Protein AF-A0A2N1W8Q5-F1 (afdb_monomer)

Sequence (160 aa):
MVLAGRSGQPGRDTVRSRRGFTLIELLVVVTIIGILASIGLPKLQATKERAIVTSMIADLRSIATLQEAFFAGNGDYAGGVRAGPERAGIGGRGRISFVPSSGNTITLSRRVRRGVVGWRATVRNPQVTTRSRDVCGSFMGDPSFAPNRKVTTEGVAACY

Structure (mmCIF, N/CA/C/O backbone):
data_AF-A0A2N1W8Q5-F1
#
_entry.id   AF-A0A2N1W8Q5-F1
#
loop_
_atom_site.group_PDB
_atom_site.id
_atom_site.type_symbol
_atom_site.label_atom_id
_atom_site.label_alt_id
_atom_site.label_comp_id
_atom_site.label_asym_id
_atom_site.label_entity_id
_atom_site.label_seq_id
_atom_site.pdbx_PDB_ins_code
_atom_site.Cartn_x
_atom_site.Cartn_y
_atom_site.Cartn_z
_atom_site.occupancy
_atom_site.B_iso_or_equiv
_atom_site.auth_seq_id
_atom_site.auth_comp_id
_atom_site.auth_asym_id
_atom_site.auth_atom_id
_atom_site.pdbx_PDB_model_num
ATOM 1 N N . MET A 1 1 ? -97.915 -22.557 14.467 1.00 46.06 1 MET A N 1
ATOM 2 C CA . MET A 1 1 ? -96.830 -23.427 13.963 1.00 46.06 1 MET A CA 1
ATOM 3 C C . MET A 1 1 ? -95.542 -22.608 14.065 1.00 46.06 1 MET A C 1
ATOM 5 O O . MET A 1 1 ? -95.413 -21.649 13.330 1.00 46.06 1 MET A O 1
ATOM 9 N N . VAL A 1 2 ? -94.826 -22.641 15.193 1.00 52.62 2 VAL A N 1
ATOM 10 C CA . VAL A 1 2 ? -93.898 -23.701 15.656 1.00 52.62 2 VAL A CA 1
ATOM 11 C C . VAL A 1 2 ? -92.511 -23.568 15.001 1.00 52.62 2 VAL A C 1
ATOM 13 O O . VAL A 1 2 ? -92.322 -24.029 13.884 1.00 52.62 2 VAL A O 1
ATOM 16 N N . LEU A 1 3 ? -91.589 -23.001 15.807 1.00 55.22 3 LEU A N 1
ATOM 17 C CA . LEU A 1 3 ? -90.110 -23.105 15.822 1.00 55.22 3 LEU A CA 1
ATOM 18 C C . LEU A 1 3 ? -89.324 -22.511 14.627 1.00 55.22 3 LEU A C 1
ATOM 20 O O . LEU A 1 3 ? -89.858 -22.360 13.540 1.00 55.22 3 LEU A O 1
ATOM 24 N N . ALA A 1 4 ? -88.053 -22.100 14.770 1.00 57.62 4 ALA A N 1
ATOM 25 C CA . ALA A 1 4 ? -87.120 -22.098 15.922 1.00 57.62 4 ALA A CA 1
ATOM 26 C C . ALA A 1 4 ? -86.508 -20.674 16.125 1.00 57.62 4 ALA A C 1
ATOM 28 O O . ALA A 1 4 ? -86.765 -19.791 15.317 1.00 57.62 4 ALA A O 1
ATOM 29 N N . GLY A 1 5 ? -85.714 -20.317 17.150 1.00 64.81 5 GLY A N 1
ATOM 30 C CA . GLY A 1 5 ? -84.976 -21.109 18.143 1.00 64.81 5 GLY A CA 1
ATOM 31 C C . GLY A 1 5 ? -83.499 -21.323 17.763 1.00 64.81 5 GLY A C 1
ATOM 32 O O . GLY A 1 5 ? -83.095 -22.457 17.525 1.00 64.81 5 GLY A O 1
ATOM 33 N N . ARG A 1 6 ? -82.680 -20.257 17.697 1.00 60.34 6 ARG A N 1
ATOM 34 C CA . ARG A 1 6 ? -81.219 -20.373 17.507 1.00 60.34 6 ARG A CA 1
ATOM 35 C C . ARG A 1 6 ? -80.454 -19.551 18.545 1.00 60.34 6 ARG A C 1
ATOM 37 O O . ARG A 1 6 ? -80.505 -18.326 18.555 1.00 60.34 6 ARG A O 1
ATOM 44 N N . SER A 1 7 ? -79.778 -20.263 19.438 1.00 58.97 7 SER A N 1
ATOM 45 C CA . SER A 1 7 ? -79.008 -19.737 20.561 1.00 58.97 7 SER A CA 1
ATOM 46 C C . SER A 1 7 ? -77.766 -18.970 20.103 1.00 58.97 7 SER A C 1
ATOM 48 O O . SER A 1 7 ? -76.915 -19.506 19.394 1.00 58.97 7 SER A O 1
ATOM 50 N N . GLY A 1 8 ? -77.619 -17.730 20.574 1.00 59.81 8 GLY A N 1
ATOM 51 C CA . GLY A 1 8 ? -76.338 -17.033 20.526 1.00 59.81 8 GLY A CA 1
ATOM 52 C C . GLY A 1 8 ? -75.366 -17.685 21.507 1.00 59.81 8 GLY A C 1
ATOM 53 O O . GLY A 1 8 ? -75.571 -17.611 22.717 1.00 59.81 8 GLY A O 1
ATOM 54 N N . GLN A 1 9 ? -74.321 -18.340 21.001 1.00 68.88 9 GLN A N 1
ATOM 55 C CA . GLN A 1 9 ? -73.209 -18.787 21.839 1.00 68.88 9 GLN A CA 1
ATOM 56 C C . GLN A 1 9 ? -72.354 -17.569 22.223 1.00 68.88 9 GLN A C 1
ATOM 58 O O . GLN A 1 9 ? -71.871 -16.880 21.322 1.00 68.88 9 GLN A O 1
ATOM 63 N N . PRO A 1 10 ? -72.123 -17.291 23.519 1.00 58.00 10 PRO A N 1
ATOM 64 C CA . PRO A 1 10 ? -71.163 -16.273 23.912 1.00 58.00 10 PRO A CA 1
ATOM 65 C C . PRO A 1 10 ? -69.749 -16.785 23.619 1.00 58.00 10 PRO A C 1
ATOM 67 O O . PRO A 1 10 ? -69.322 -17.816 24.148 1.0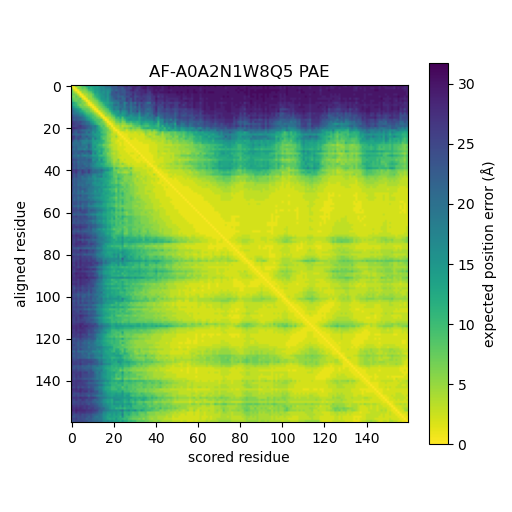0 58.00 10 PRO A O 1
ATOM 70 N N . GLY A 1 11 ? -69.021 -16.061 22.767 1.00 63.97 11 GLY A N 1
ATOM 71 C CA . GLY A 1 11 ? -67.602 -16.310 22.538 1.00 63.97 11 GLY A CA 1
ATOM 72 C C . GLY A 1 11 ? -66.838 -16.187 23.855 1.00 63.97 11 GLY A C 1
ATOM 73 O O . GLY A 1 11 ? -66.906 -15.161 24.526 1.00 63.97 11 GLY A O 1
ATOM 74 N N . ARG A 1 12 ? -66.127 -17.246 24.253 1.00 68.31 12 ARG A N 1
ATOM 75 C CA . ARG A 1 12 ? -65.243 -17.201 2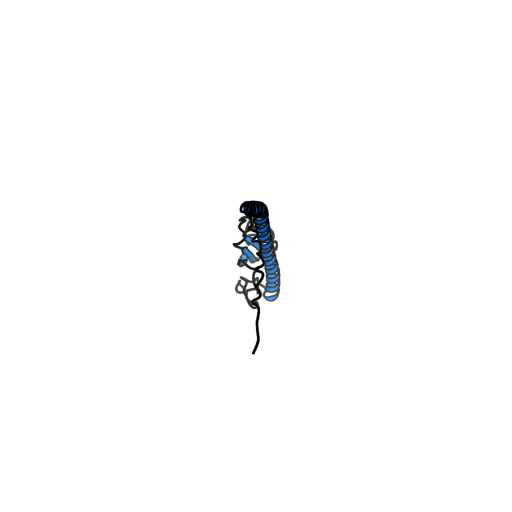5.423 1.00 68.31 12 ARG A CA 1
ATOM 76 C C . ARG A 1 12 ? -64.011 -16.366 25.087 1.00 68.31 12 ARG A C 1
ATOM 78 O O . ARG A 1 12 ? -63.041 -16.894 24.542 1.00 68.31 12 ARG A O 1
ATOM 85 N N . ASP A 1 13 ? -64.039 -15.093 25.465 1.00 66.12 13 ASP A N 1
ATOM 86 C CA . ASP A 1 13 ? -62.865 -14.225 25.435 1.00 66.12 13 ASP A CA 1
ATOM 87 C C . ASP A 1 13 ? -61.793 -14.770 26.385 1.00 66.12 13 ASP A C 1
ATOM 89 O O . ASP A 1 13 ? -61.811 -14.573 27.602 1.00 66.12 13 ASP A O 1
ATOM 93 N N . THR A 1 14 ? -60.840 -15.507 25.815 1.00 67.12 14 THR A N 1
ATOM 94 C CA . THR A 1 14 ? -59.665 -15.981 26.546 1.00 67.12 14 THR A CA 1
ATOM 95 C C . THR A 1 14 ? -58.800 -14.781 26.915 1.00 67.12 14 THR A C 1
ATOM 97 O O . THR A 1 14 ? -58.090 -14.221 26.078 1.00 67.12 14 THR A O 1
ATOM 100 N N . VAL A 1 15 ? -58.865 -14.372 28.186 1.00 66.38 15 VAL A N 1
ATOM 101 C CA . VAL A 1 15 ? -58.079 -13.259 28.734 1.00 66.38 15 VAL A CA 1
ATOM 102 C C . VAL A 1 15 ? -56.588 -13.548 28.540 1.00 66.38 15 VAL A C 1
ATOM 104 O O . VAL A 1 15 ? -55.958 -14.264 29.320 1.00 66.38 15 VAL A O 1
ATOM 107 N N . ARG A 1 16 ? -56.000 -12.986 27.477 1.00 69.44 16 AR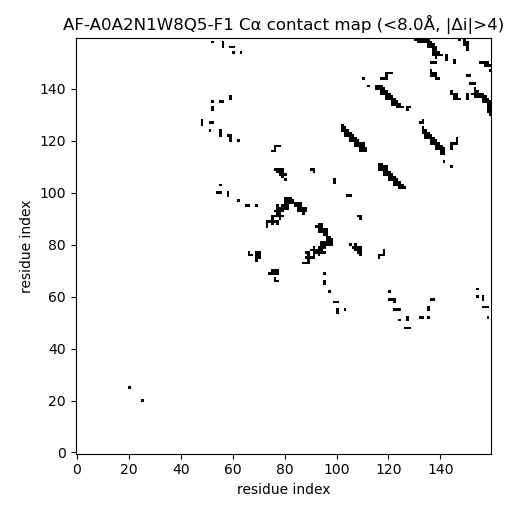G A N 1
ATOM 108 C CA . ARG A 1 16 ? -54.559 -13.069 27.234 1.00 69.44 16 ARG A CA 1
ATOM 109 C C . ARG A 1 16 ? -53.837 -12.245 28.293 1.00 69.44 16 ARG A C 1
ATOM 111 O O . ARG A 1 16 ? -53.802 -11.019 28.215 1.00 69.44 16 ARG A O 1
ATOM 118 N N . SER A 1 17 ? -53.234 -12.943 29.254 1.00 70.69 17 SER A N 1
ATOM 119 C CA . SER A 1 17 ? -52.280 -12.382 30.214 1.00 70.69 17 SER A CA 1
ATOM 120 C C . SER A 1 17 ? -51.232 -11.533 29.483 1.00 70.69 17 SER A C 1
ATOM 122 O O . SER A 1 17 ? -50.377 -12.056 28.764 1.00 70.69 17 SER A O 1
ATOM 124 N N . ARG A 1 18 ? -51.303 -10.208 29.658 1.00 71.50 18 ARG A N 1
ATOM 125 C CA . ARG A 1 18 ? -50.251 -9.289 29.216 1.00 71.50 18 ARG A CA 1
ATOM 126 C C . ARG A 1 18 ? -49.120 -9.343 30.238 1.00 71.50 18 ARG A C 1
ATOM 128 O O . ARG A 1 18 ? -49.186 -8.681 31.268 1.00 71.50 18 ARG A O 1
ATOM 135 N N . ARG A 1 19 ? -48.084 -10.132 29.952 1.00 76.44 19 ARG A N 1
ATOM 136 C CA . ARG A 1 19 ? -46.827 -10.086 30.711 1.00 76.44 19 ARG A CA 1
ATOM 137 C C . ARG A 1 19 ? -46.093 -8.799 30.333 1.00 76.44 19 ARG A C 1
ATOM 139 O O . ARG A 1 19 ? -45.652 -8.663 29.195 1.00 76.44 19 ARG A O 1
ATOM 146 N N . GLY A 1 20 ? -46.026 -7.846 31.258 1.00 78.75 20 GLY A N 1
ATOM 147 C CA . GLY A 1 20 ? -45.192 -6.655 31.111 1.00 78.75 20 GLY A CA 1
ATOM 148 C C . GLY A 1 20 ? -43.737 -6.983 31.439 1.00 78.75 20 GLY A C 1
ATOM 149 O O . GLY A 1 20 ? -43.479 -7.692 32.406 1.00 78.75 20 GLY A O 1
ATOM 150 N N . PHE A 1 21 ? -42.805 -6.466 30.641 1.00 80.44 21 PHE A N 1
ATOM 151 C CA . PHE A 1 21 ? -41.378 -6.478 30.968 1.00 80.44 21 PHE A CA 1
ATOM 152 C C . PHE A 1 21 ? -41.116 -5.420 32.046 1.00 80.44 21 PHE A C 1
ATOM 154 O O . PHE A 1 21 ? -41.653 -4.311 31.953 1.00 80.44 21 PHE A O 1
ATOM 161 N N . THR A 1 22 ? -40.314 -5.723 33.062 1.00 90.94 22 THR A N 1
ATOM 162 C CA . THR A 1 22 ? -39.999 -4.736 34.100 1.00 90.94 22 THR A CA 1
ATOM 163 C C . THR A 1 22 ? -38.905 -3.770 33.638 1.00 90.94 22 THR A C 1
ATOM 165 O O . THR A 1 22 ? -38.008 -4.109 32.862 1.00 90.94 22 THR A O 1
ATOM 168 N N . LEU A 1 23 ? -38.949 -2.542 34.161 1.00 90.12 23 LEU A N 1
ATOM 169 C CA . LEU A 1 23 ? -37.923 -1.524 33.912 1.00 90.12 23 LEU A CA 1
ATOM 170 C C . LEU A 1 23 ? -36.533 -1.973 34.403 1.00 90.12 23 LEU A C 1
ATOM 172 O O . LEU A 1 23 ? -35.526 -1.646 33.778 1.00 90.12 23 LEU A O 1
ATOM 176 N N . ILE A 1 24 ? -36.484 -2.760 35.485 1.00 94.25 24 ILE A N 1
ATOM 177 C CA . ILE A 1 24 ? -35.239 -3.289 36.054 1.00 94.25 24 ILE A CA 1
ATOM 178 C C . ILE A 1 24 ? -34.626 -4.414 35.203 1.00 94.25 24 ILE A C 1
ATOM 180 O O . ILE A 1 24 ? -33.406 -4.438 35.050 1.00 94.25 24 ILE A O 1
ATOM 184 N N . GLU A 1 25 ? -35.435 -5.281 34.579 1.00 91.50 25 GLU A N 1
ATOM 185 C CA . GLU A 1 25 ? -34.937 -6.292 33.629 1.00 91.50 25 GLU A CA 1
ATOM 186 C C . GLU A 1 25 ? -34.278 -5.642 32.404 1.00 91.50 25 GLU A C 1
ATOM 188 O O . GLU A 1 25 ? -33.211 -6.080 31.979 1.00 91.50 25 GLU A O 1
ATOM 193 N N . LEU A 1 26 ? -34.856 -4.566 31.855 1.00 91.75 26 LEU A N 1
ATOM 194 C CA . LEU A 1 26 ? -34.207 -3.835 30.760 1.00 91.75 26 LEU A CA 1
ATOM 195 C C . LEU A 1 26 ? -32.939 -3.111 31.226 1.00 91.75 26 LEU A C 1
ATOM 197 O O . LEU A 1 26 ? -31.937 -3.141 30.511 1.00 91.75 26 LEU A O 1
ATOM 201 N N . LEU A 1 27 ? -32.955 -2.507 32.419 1.00 93.69 27 LEU A N 1
ATOM 202 C CA . LEU A 1 27 ? -31.806 -1.787 32.972 1.00 93.69 27 LEU A CA 1
ATOM 203 C C . LEU A 1 27 ? -30.593 -2.711 33.152 1.00 93.69 27 LEU A C 1
ATOM 205 O O . LEU A 1 27 ? -29.515 -2.389 32.658 1.00 93.69 27 LEU A O 1
ATOM 209 N N . VAL A 1 28 ? -30.760 -3.885 33.774 1.00 95.06 28 VAL A N 1
ATOM 210 C CA . VAL A 1 28 ? -29.640 -4.825 33.961 1.00 95.06 28 VAL A CA 1
ATOM 211 C C . VAL A 1 28 ? -29.110 -5.363 32.625 1.00 95.06 28 VAL A C 1
ATOM 213 O O . VAL A 1 28 ? -27.896 -5.484 32.450 1.00 95.06 28 VAL A O 1
ATOM 216 N N . VAL A 1 29 ? -29.987 -5.608 31.643 1.00 95.62 29 VAL A N 1
ATOM 217 C CA . VAL A 1 29 ? -29.588 -6.077 30.306 1.00 95.62 29 VAL A CA 1
ATOM 218 C C . VAL A 1 29 ? -28.746 -5.033 29.571 1.00 95.62 29 VAL A C 1
ATOM 220 O O . VAL A 1 29 ? -27.669 -5.374 29.074 1.00 95.62 29 VAL A O 1
ATOM 223 N N . VAL A 1 30 ? -29.164 -3.760 29.528 1.00 95.44 30 VAL A N 1
ATOM 224 C CA . VAL A 1 30 ? -28.364 -2.718 28.854 1.00 95.44 30 VAL A CA 1
ATOM 225 C C . VAL A 1 30 ? -27.051 -2.433 29.585 1.00 95.44 30 VAL A C 1
ATOM 227 O O . VAL A 1 30 ? -26.043 -2.180 28.926 1.00 95.44 30 VAL A O 1
ATOM 230 N N . THR A 1 31 ? -27.013 -2.556 30.918 1.00 96.44 31 THR A N 1
ATOM 231 C CA . THR A 1 31 ? -25.768 -2.461 31.696 1.00 96.44 31 THR A CA 1
ATOM 232 C C . THR A 1 31 ? -24.786 -3.575 31.325 1.00 96.44 31 THR A C 1
ATOM 234 O O . THR A 1 31 ? -23.625 -3.286 31.033 1.00 96.44 31 THR A O 1
ATOM 237 N N . ILE A 1 32 ? -25.235 -4.835 31.263 1.00 96.31 32 ILE A N 1
ATOM 238 C CA . ILE A 1 32 ? -24.378 -5.973 30.883 1.00 96.31 32 ILE A CA 1
ATOM 239 C C . ILE A 1 32 ? -23.882 -5.826 29.435 1.00 96.31 32 ILE A C 1
ATOM 241 O O . ILE A 1 32 ? -22.687 -5.989 29.178 1.00 96.31 32 ILE A O 1
ATOM 245 N N . ILE A 1 33 ? -24.760 -5.458 28.494 1.00 95.81 33 ILE A N 1
ATOM 246 C CA . ILE A 1 33 ? -24.374 -5.214 27.094 1.00 95.81 33 ILE A CA 1
ATOM 247 C C . ILE A 1 33 ? -23.355 -4.068 27.000 1.00 95.81 33 ILE A C 1
ATOM 249 O O . ILE A 1 33 ? -22.382 -4.189 26.258 1.00 95.81 33 ILE A O 1
ATOM 253 N N . GLY A 1 34 ? -23.522 -2.991 27.775 1.00 96.12 34 GLY A N 1
ATOM 254 C CA . GLY A 1 34 ? -22.577 -1.872 27.833 1.00 96.12 34 GLY A CA 1
ATOM 255 C C . GLY A 1 34 ? -21.178 -2.291 28.295 1.00 96.12 34 GLY A C 1
ATOM 256 O O . GLY A 1 34 ? -20.186 -1.942 27.650 1.00 96.12 34 GLY A O 1
ATOM 257 N N . ILE A 1 35 ? -21.092 -3.106 29.354 1.00 95.62 35 ILE A N 1
ATOM 258 C CA . ILE A 1 35 ? -19.820 -3.659 29.848 1.00 95.62 35 ILE A CA 1
ATOM 259 C C . ILE A 1 35 ? -19.147 -4.501 28.752 1.00 95.62 35 ILE A C 1
ATOM 261 O O . ILE A 1 35 ? -17.989 -4.250 28.410 1.00 95.62 35 ILE A O 1
ATOM 26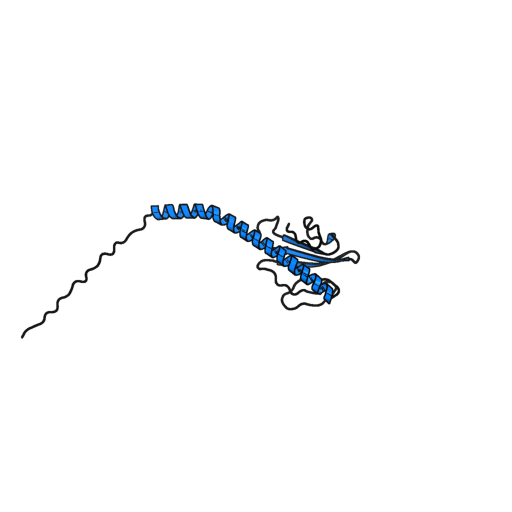5 N N . LEU A 1 36 ? -19.874 -5.437 28.132 1.00 95.75 36 LEU A N 1
ATOM 266 C CA . LEU A 1 36 ? -19.336 -6.291 27.064 1.00 95.75 36 LEU A CA 1
ATOM 267 C C . LEU A 1 36 ? -18.897 -5.485 25.826 1.00 95.75 36 LEU A C 1
ATOM 269 O O . LEU A 1 36 ? -17.824 -5.735 25.268 1.00 95.75 36 LEU A O 1
ATOM 273 N N . ALA A 1 37 ? -19.685 -4.489 25.413 1.00 93.50 37 ALA A N 1
ATOM 274 C CA . ALA A 1 37 ? -19.382 -3.636 24.267 1.00 93.50 37 ALA A CA 1
ATOM 275 C C . ALA A 1 37 ? -18.115 -2.792 24.485 1.00 93.50 37 ALA A C 1
ATOM 277 O O . ALA A 1 37 ? -17.302 -2.674 23.565 1.00 93.50 37 ALA A O 1
ATOM 278 N N . SER A 1 38 ? -17.909 -2.263 25.699 1.00 93.50 38 SER A N 1
ATOM 279 C CA . SER A 1 38 ? -16.730 -1.448 26.033 1.00 93.50 38 SER A CA 1
ATOM 280 C C . SER A 1 38 ? -15.400 -2.198 25.850 1.00 93.50 38 SER A C 1
ATOM 282 O O . SER A 1 38 ? -14.414 -1.605 25.416 1.00 93.50 38 SER A O 1
ATOM 284 N N . ILE A 1 39 ? -15.388 -3.515 26.088 1.00 92.44 39 ILE A N 1
ATOM 285 C CA . ILE A 1 39 ? -14.217 -4.384 25.888 1.00 92.44 39 ILE A CA 1
ATOM 286 C C . ILE A 1 39 ? -14.124 -4.857 24.424 1.00 92.44 39 ILE A C 1
ATOM 288 O O . ILE A 1 39 ? -13.033 -4.933 23.850 1.00 92.44 39 ILE A O 1
ATOM 292 N N . GLY A 1 40 ? -15.261 -5.176 23.796 1.00 91.25 40 GLY A N 1
ATOM 293 C CA . GLY A 1 40 ? -15.311 -5.742 22.444 1.00 91.25 40 GLY A CA 1
ATOM 294 C C . GLY A 1 40 ? -14.941 -4.762 21.323 1.00 91.25 40 GLY A C 1
ATOM 295 O O . GLY A 1 40 ? -14.168 -5.108 20.423 1.00 91.25 40 GLY A O 1
ATOM 296 N N . LEU A 1 41 ? -15.463 -3.533 21.373 1.00 89.50 41 LEU A N 1
ATOM 297 C CA . LEU A 1 41 ? -15.290 -2.526 20.317 1.00 89.50 41 LEU A CA 1
ATOM 298 C C . LEU A 1 41 ? -13.824 -2.122 20.039 1.00 89.50 41 LEU A C 1
ATOM 300 O O . LEU A 1 41 ? -13.431 -2.183 18.868 1.00 89.50 41 LEU A O 1
ATOM 304 N N . PRO A 1 42 ? -12.979 -1.767 21.033 1.00 87.88 42 PRO A N 1
ATOM 305 C CA . PRO A 1 42 ? -11.591 -1.374 20.759 1.00 87.88 42 PRO A CA 1
ATOM 306 C C . PRO A 1 42 ? -10.759 -2.529 20.181 1.00 87.88 42 PRO A C 1
ATOM 308 O O . PRO A 1 42 ? -9.943 -2.326 19.279 1.00 87.88 42 PRO A O 1
ATOM 311 N N . LYS A 1 43 ? -11.008 -3.772 20.622 1.00 89.75 43 LYS A N 1
ATOM 312 C CA . LYS A 1 43 ? -10.343 -4.968 20.079 1.00 89.75 43 LYS A CA 1
ATOM 313 C C . LYS A 1 43 ? -10.699 -5.194 18.605 1.00 89.75 43 LYS A C 1
ATOM 315 O O . LYS A 1 43 ? -9.823 -5.532 17.804 1.00 89.75 43 LYS A O 1
ATOM 320 N N . LEU A 1 44 ? -11.963 -4.976 18.230 1.00 90.38 44 LEU A N 1
ATOM 321 C CA . LEU A 1 44 ? -12.416 -5.064 16.840 1.00 90.38 44 LEU A CA 1
ATOM 322 C C . LEU A 1 44 ? -11.764 -3.989 15.954 1.00 90.38 44 LEU A C 1
ATOM 324 O O . LEU A 1 44 ? -11.301 -4.312 14.861 1.00 90.38 44 LEU A O 1
ATOM 328 N N . GLN A 1 45 ? -11.678 -2.741 16.424 1.00 90.12 45 GLN A N 1
ATOM 329 C CA . GLN A 1 45 ? -11.005 -1.651 15.701 1.00 90.12 45 GLN A CA 1
ATOM 330 C C . GLN A 1 45 ? -9.523 -1.968 15.451 1.00 90.12 45 GLN A C 1
ATOM 332 O O . GLN A 1 45 ? -9.085 -1.969 14.301 1.00 90.12 45 GLN A O 1
ATOM 337 N N . ALA A 1 46 ? -8.778 -2.360 16.490 1.00 89.81 46 ALA A N 1
ATOM 338 C CA . ALA A 1 46 ? -7.367 -2.733 16.363 1.00 89.81 46 ALA A CA 1
ATOM 339 C C . ALA A 1 46 ? -7.136 -3.928 15.414 1.00 89.81 46 ALA A C 1
ATOM 341 O O . ALA A 1 46 ? -6.102 -4.011 14.751 1.00 89.81 46 ALA A O 1
ATOM 342 N N . THR A 1 47 ? -8.095 -4.854 15.329 1.00 93.12 47 THR A N 1
ATOM 343 C CA . THR A 1 47 ? -8.028 -6.004 14.412 1.00 93.12 47 THR A CA 1
ATOM 344 C C . THR A 1 47 ? -8.265 -5.569 12.962 1.00 93.12 47 THR A C 1
ATOM 346 O O . THR A 1 47 ? -7.524 -5.992 12.073 1.00 93.12 47 THR A O 1
ATOM 349 N N . LYS A 1 48 ? -9.228 -4.666 12.721 1.00 93.00 48 LYS A N 1
ATOM 350 C CA . LYS A 1 48 ? -9.473 -4.064 11.399 1.00 93.00 48 LYS A CA 1
ATOM 351 C C . LYS A 1 48 ? -8.261 -3.273 10.899 1.00 93.00 48 LYS A C 1
ATOM 353 O O . LYS A 1 48 ? -7.848 -3.487 9.764 1.00 93.00 48 LYS A O 1
ATOM 358 N N . GLU A 1 49 ? -7.638 -2.441 11.740 1.00 93.75 49 GLU A N 1
ATOM 359 C CA . GLU A 1 49 ? -6.420 -1.709 11.348 1.00 93.75 49 GLU A CA 1
ATOM 360 C C . GLU A 1 49 ? -5.282 -2.655 10.936 1.00 93.75 49 GLU A C 1
ATOM 362 O O . GLU A 1 49 ? -4.635 -2.432 9.916 1.00 93.75 49 GLU A O 1
ATOM 367 N N . ARG A 1 50 ? -5.056 -3.750 11.678 1.00 93.62 50 ARG A N 1
ATOM 368 C CA . ARG A 1 50 ? -4.027 -4.750 11.328 1.00 93.62 50 ARG A CA 1
ATOM 369 C C . ARG A 1 50 ? -4.302 -5.425 9.981 1.00 93.62 50 ARG A C 1
ATOM 371 O O . ARG A 1 50 ? -3.364 -5.633 9.211 1.00 93.62 50 ARG A O 1
ATOM 378 N N . ALA A 1 51 ? -5.561 -5.750 9.689 1.00 95.12 51 ALA A N 1
ATOM 379 C CA . ALA A 1 51 ? -5.954 -6.317 8.400 1.00 95.12 51 ALA A CA 1
ATOM 380 C C . ALA A 1 51 ? -5.702 -5.334 7.240 1.00 95.12 51 ALA A C 1
ATOM 382 O O . ALA A 1 51 ? -5.164 -5.735 6.210 1.00 95.12 51 ALA A O 1
ATOM 383 N N . ILE A 1 52 ? -5.994 -4.043 7.437 1.00 96.00 52 ILE A N 1
ATOM 384 C CA . ILE A 1 52 ? -5.714 -2.983 6.455 1.00 96.00 52 ILE A CA 1
ATOM 385 C C . ILE A 1 52 ? -4.203 -2.818 6.235 1.00 96.00 52 ILE A C 1
ATOM 387 O O . ILE A 1 52 ? -3.742 -2.846 5.100 1.00 96.00 52 ILE A O 1
ATOM 391 N N . VAL A 1 53 ? -3.397 -2.740 7.297 1.00 95.94 53 VAL A N 1
ATOM 392 C CA . VAL A 1 53 ? -1.927 -2.669 7.168 1.00 95.94 53 VAL A CA 1
ATOM 393 C C . VAL A 1 53 ? -1.372 -3.897 6.426 1.00 95.94 53 VAL A C 1
ATOM 395 O O . VAL A 1 53 ? -0.441 -3.781 5.630 1.00 95.94 53 VAL A O 1
ATOM 398 N N . THR A 1 54 ? -1.979 -5.071 6.620 1.00 96.06 54 THR A N 1
ATOM 399 C CA . THR A 1 54 ? -1.614 -6.293 5.887 1.00 96.06 54 THR A CA 1
ATOM 400 C C . THR A 1 54 ? -1.974 -6.198 4.398 1.00 96.06 54 THR A C 1
ATOM 402 O O . THR A 1 54 ? -1.152 -6.585 3.567 1.00 96.06 54 THR A O 1
ATOM 405 N N . SER A 1 55 ? -3.136 -5.634 4.033 1.00 96.56 55 SER A N 1
ATOM 406 C CA . SER A 1 55 ? -3.495 -5.412 2.620 1.00 96.56 55 SER A CA 1
ATOM 407 C C . SER A 1 55 ? -2.588 -4.375 1.952 1.00 96.56 55 SER A C 1
ATOM 409 O O . SER A 1 55 ? -2.142 -4.597 0.833 1.00 96.56 55 SER A O 1
ATOM 411 N N . MET A 1 56 ? -2.201 -3.304 2.653 1.00 97.00 56 MET A N 1
ATOM 412 C CA . MET A 1 56 ? -1.244 -2.309 2.145 1.00 97.00 56 MET A CA 1
ATOM 413 C C . MET A 1 56 ? 0.128 -2.930 1.821 1.00 97.00 56 MET A C 1
ATOM 415 O O . MET A 1 56 ? 0.748 -2.585 0.814 1.00 97.00 56 MET A O 1
ATOM 419 N N . ILE A 1 57 ? 0.604 -3.868 2.649 1.00 96.31 57 ILE A N 1
ATOM 420 C CA . ILE A 1 57 ? 1.846 -4.620 2.401 1.00 96.31 57 ILE A CA 1
ATOM 421 C C . ILE A 1 57 ? 1.671 -5.612 1.235 1.00 96.31 57 ILE A C 1
ATOM 423 O O . ILE A 1 57 ? 2.592 -5.775 0.431 1.00 96.31 57 ILE A O 1
ATOM 427 N N . ALA A 1 58 ? 0.510 -6.260 1.112 1.00 96.62 58 ALA A N 1
ATOM 428 C CA . ALA A 1 58 ? 0.203 -7.170 0.005 1.00 96.62 58 ALA A CA 1
ATOM 429 C C . ALA A 1 58 ? 0.102 -6.442 -1.351 1.00 96.62 58 ALA A C 1
ATOM 431 O O . ALA A 1 58 ? 0.652 -6.923 -2.345 1.00 96.62 58 ALA A O 1
ATOM 432 N N . ASP A 1 59 ? -0.507 -5.252 -1.379 1.00 96.81 59 ASP A N 1
ATOM 433 C CA . ASP A 1 59 ? -0.559 -4.376 -2.554 1.00 96.81 59 ASP A CA 1
ATOM 434 C C . ASP A 1 59 ? 0.866 -3.976 -2.994 1.00 96.81 59 ASP A C 1
ATOM 436 O O . ASP A 1 59 ? 1.205 -4.080 -4.172 1.00 96.81 59 ASP A O 1
ATOM 440 N N . LEU A 1 60 ? 1.745 -3.596 -2.052 1.00 97.12 60 LEU A N 1
ATOM 441 C CA . LEU A 1 60 ? 3.151 -3.265 -2.348 1.00 97.12 60 LEU A CA 1
ATOM 442 C C . LEU A 1 60 ? 3.939 -4.445 -2.931 1.00 97.12 60 LEU A C 1
ATOM 444 O O . LEU A 1 60 ? 4.731 -4.247 -3.851 1.00 97.12 60 LEU A O 1
ATOM 448 N N . ARG A 1 61 ? 3.730 -5.663 -2.416 1.00 96.38 61 ARG A N 1
ATOM 449 C CA . ARG A 1 61 ? 4.367 -6.880 -2.950 1.00 96.38 61 ARG A CA 1
ATOM 450 C C . ARG A 1 61 ? 3.876 -7.195 -4.360 1.00 96.38 61 ARG A C 1
ATOM 452 O O . ARG A 1 61 ? 4.691 -7.464 -5.233 1.00 96.38 61 ARG A O 1
ATOM 459 N N . SER A 1 62 ? 2.569 -7.080 -4.592 1.00 96.44 62 SER A N 1
ATOM 460 C CA . SER A 1 62 ? 1.966 -7.248 -5.920 1.00 96.44 62 SER A CA 1
ATOM 461 C C . SER A 1 62 ? 2.538 -6.245 -6.927 1.00 96.44 62 SER A C 1
ATOM 463 O O . SER A 1 62 ? 2.902 -6.620 -8.038 1.00 96.44 62 SER A O 1
ATOM 465 N N . ILE A 1 63 ? 2.698 -4.980 -6.521 1.00 96.69 63 ILE A N 1
ATOM 466 C CA . ILE A 1 63 ? 3.328 -3.940 -7.346 1.00 96.69 63 ILE A CA 1
ATOM 467 C C . ILE A 1 63 ? 4.794 -4.254 -7.640 1.00 96.69 63 ILE A C 1
ATOM 469 O O . ILE A 1 63 ? 5.220 -4.019 -8.765 1.00 96.69 63 ILE A O 1
ATOM 473 N N . ALA A 1 64 ? 5.555 -4.792 -6.682 1.00 96.62 64 ALA A N 1
ATOM 474 C CA . ALA A 1 64 ? 6.934 -5.205 -6.934 1.00 96.62 64 ALA A CA 1
ATOM 475 C C . ALA A 1 64 ? 6.993 -6.281 -8.032 1.00 96.62 64 ALA A C 1
ATOM 477 O O . ALA A 1 64 ? 7.690 -6.101 -9.022 1.00 96.62 64 ALA A O 1
ATOM 478 N N . THR A 1 65 ? 6.182 -7.340 -7.931 1.00 96.69 65 THR A N 1
ATOM 479 C CA . THR A 1 65 ? 6.107 -8.387 -8.966 1.00 96.69 65 THR A CA 1
ATOM 480 C C . THR A 1 65 ? 5.688 -7.838 -10.336 1.00 96.69 65 THR A C 1
ATOM 482 O O . THR A 1 65 ? 6.263 -8.227 -11.352 1.00 96.69 65 THR A O 1
ATOM 485 N N . LEU A 1 66 ? 4.726 -6.909 -10.381 1.00 96.50 66 LEU A N 1
ATOM 486 C CA . LEU A 1 66 ? 4.308 -6.256 -11.628 1.00 96.50 66 LEU A CA 1
ATOM 487 C C . LEU A 1 66 ? 5.389 -5.334 -12.210 1.00 96.50 66 LEU A C 1
ATOM 489 O O . LEU A 1 66 ? 5.488 -5.222 -13.427 1.00 96.50 66 LEU A O 1
ATOM 493 N N . GLN A 1 67 ? 6.208 -4.689 -11.376 1.00 96.94 67 GLN A N 1
ATOM 494 C CA . GLN A 1 67 ? 7.334 -3.877 -11.843 1.00 96.94 67 GLN A CA 1
ATOM 495 C C . GLN A 1 67 ? 8.432 -4.728 -12.479 1.00 96.94 67 GLN A C 1
ATOM 497 O O . GLN A 1 67 ? 8.928 -4.343 -13.534 1.00 96.94 67 GLN A O 1
ATOM 502 N N . GLU A 1 68 ? 8.750 -5.896 -11.916 1.00 96.12 68 GLU A N 1
ATOM 503 C CA . GLU A 1 68 ? 9.710 -6.824 -12.530 1.00 96.12 68 GLU A CA 1
ATOM 504 C C . GLU A 1 68 ? 9.196 -7.366 -13.870 1.00 96.12 68 GLU A C 1
ATOM 506 O O . GLU A 1 68 ? 9.928 -7.384 -14.859 1.00 96.12 68 GLU A O 1
ATOM 511 N N . ALA A 1 69 ? 7.913 -7.743 -13.936 1.00 96.00 69 ALA A N 1
ATOM 512 C CA . ALA A 1 69 ? 7.280 -8.184 -15.179 1.00 96.00 69 ALA A CA 1
ATOM 513 C C . ALA A 1 69 ? 7.275 -7.074 -16.248 1.00 96.00 69 ALA A C 1
ATOM 515 O O . ALA A 1 69 ? 7.622 -7.320 -17.405 1.00 96.00 69 ALA A O 1
ATOM 516 N N . PHE A 1 70 ? 6.946 -5.839 -15.855 1.00 96.62 70 PHE A N 1
ATOM 517 C CA . PHE A 1 70 ? 6.978 -4.683 -16.745 1.00 96.62 70 PHE A CA 1
ATOM 518 C C . PHE A 1 70 ? 8.408 -4.377 -17.211 1.00 96.62 70 PHE A C 1
ATOM 520 O O . PHE A 1 70 ? 8.629 -4.178 -18.402 1.00 96.62 70 PHE A O 1
ATOM 527 N N . PHE A 1 71 ? 9.403 -4.410 -16.319 1.00 96.12 71 PHE A N 1
ATOM 528 C CA . PHE A 1 71 ? 10.806 -4.201 -16.681 1.00 96.12 71 PHE A CA 1
ATOM 529 C C . PHE A 1 71 ? 11.306 -5.257 -17.676 1.00 96.12 71 PHE A C 1
ATOM 531 O O . PHE A 1 71 ? 11.942 -4.899 -18.667 1.00 96.12 71 PHE A O 1
ATOM 538 N N . ALA A 1 72 ? 10.953 -6.531 -17.482 1.00 95.75 72 ALA A N 1
ATOM 539 C CA . ALA A 1 72 ? 11.302 -7.610 -18.406 1.00 95.75 72 ALA A CA 1
ATOM 540 C C . ALA A 1 72 ? 10.715 -7.414 -19.820 1.00 95.75 72 ALA A C 1
ATOM 542 O O . ALA A 1 72 ? 11.363 -7.771 -20.803 1.00 95.75 72 ALA A O 1
ATOM 543 N N . GLY A 1 73 ? 9.518 -6.826 -19.939 1.00 94.38 73 GLY A N 1
ATOM 544 C CA . GLY A 1 73 ? 8.882 -6.526 -21.230 1.00 94.38 73 GLY A CA 1
ATOM 545 C C . GLY A 1 73 ? 9.266 -5.174 -21.853 1.00 94.38 73 GLY A C 1
ATOM 546 O O . GLY A 1 73 ? 9.201 -5.021 -23.073 1.00 94.38 73 GLY A O 1
ATOM 547 N N . ASN A 1 74 ? 9.648 -4.180 -21.044 1.00 93.50 74 ASN A N 1
ATOM 548 C CA . ASN A 1 74 ? 9.804 -2.784 -21.477 1.00 93.50 74 ASN A CA 1
ATOM 549 C C . ASN A 1 74 ? 11.210 -2.187 -21.311 1.00 93.50 74 ASN A C 1
ATOM 551 O O . ASN A 1 74 ? 11.442 -1.092 -21.828 1.00 93.50 74 ASN A O 1
ATOM 555 N N . GLY A 1 75 ? 12.125 -2.847 -20.594 1.00 93.81 75 GLY A N 1
ATOM 556 C CA . GLY A 1 75 ? 13.478 -2.348 -20.304 1.00 93.81 75 GLY A CA 1
ATOM 557 C C . GLY A 1 75 ? 13.534 -1.111 -19.393 1.00 93.81 75 GLY A C 1
ATOM 558 O O . GLY A 1 75 ? 14.578 -0.473 -19.279 1.00 93.81 75 GLY A O 1
ATOM 559 N N . ASP A 1 76 ? 12.414 -0.733 -18.774 1.00 95.44 76 ASP A N 1
ATOM 560 C CA . ASP A 1 76 ? 12.285 0.400 -17.855 1.00 95.44 76 ASP A CA 1
ATOM 561 C C . ASP A 1 76 ? 11.116 0.150 -16.890 1.00 95.44 76 ASP A C 1
ATOM 563 O O . ASP A 1 76 ? 10.178 -0.564 -17.236 1.00 95.44 76 ASP A O 1
ATOM 567 N N . TYR A 1 77 ? 11.134 0.757 -15.703 1.00 96.75 77 TYR A N 1
ATOM 568 C CA . TYR A 1 77 ? 10.059 0.608 -14.713 1.00 96.75 77 TYR A CA 1
ATOM 569 C C . TYR A 1 77 ? 8.870 1.540 -14.990 1.00 96.75 77 TYR A C 1
ATOM 571 O O . TYR A 1 77 ? 9.022 2.694 -15.414 1.00 96.75 77 TYR A O 1
ATOM 579 N N . ALA A 1 78 ? 7.658 1.077 -14.681 1.00 97.25 78 ALA A N 1
ATOM 580 C CA . ALA A 1 78 ? 6.440 1.852 -14.881 1.00 97.25 78 ALA A CA 1
ATOM 581 C C . ALA A 1 78 ? 6.371 3.059 -13.932 1.00 97.25 78 ALA A C 1
ATOM 583 O O . ALA A 1 78 ? 6.619 2.965 -12.728 1.00 97.25 78 ALA A O 1
ATOM 584 N N . GLY A 1 79 ? 5.959 4.210 -14.469 1.00 96.31 79 GLY A N 1
ATOM 585 C CA . GLY A 1 79 ? 5.857 5.468 -13.723 1.00 96.31 79 GLY A CA 1
ATOM 586 C C . GLY A 1 79 ? 4.546 5.675 -12.965 1.00 96.31 79 GLY A C 1
ATOM 587 O O . GLY A 1 79 ? 4.313 6.780 -12.488 1.00 96.31 79 GLY A O 1
ATOM 588 N N . GLY A 1 80 ? 3.679 4.665 -12.893 1.00 95.56 80 GLY A N 1
ATOM 589 C CA . GLY A 1 80 ? 2.396 4.733 -12.196 1.00 95.56 80 GLY A CA 1
ATOM 590 C C . GLY A 1 80 ? 1.547 3.478 -12.406 1.00 95.56 80 GLY A C 1
ATOM 591 O O . GLY A 1 80 ? 1.870 2.638 -13.245 1.00 95.56 80 GLY A O 1
ATOM 592 N N . VAL A 1 81 ? 0.453 3.371 -11.656 1.00 95.56 81 VAL A N 1
ATOM 593 C CA . VAL A 1 81 ? -0.575 2.327 -11.816 1.00 95.56 81 VAL A CA 1
ATOM 594 C C . VAL A 1 81 ? -1.731 2.838 -12.682 1.00 95.56 81 VAL A C 1
ATOM 596 O O . VAL A 1 81 ? -1.909 4.052 -12.820 1.00 95.56 81 VAL A O 1
ATOM 599 N N . ARG A 1 82 ? -2.531 1.935 -13.255 1.00 94.44 82 ARG A N 1
ATOM 600 C CA . ARG A 1 82 ? -3.842 2.260 -13.837 1.00 94.44 82 ARG A CA 1
ATOM 601 C C . ARG A 1 82 ? -4.816 1.086 -13.759 1.00 94.44 82 ARG A C 1
ATOM 603 O O . ARG A 1 82 ? -4.396 -0.063 -13.678 1.00 94.44 82 ARG A O 1
ATOM 610 N N . ALA A 1 83 ? -6.106 1.396 -13.874 1.00 90.75 83 ALA A N 1
ATOM 611 C CA . ALA A 1 83 ? -7.129 0.412 -14.209 1.00 90.75 83 ALA A CA 1
ATOM 612 C C . ALA A 1 83 ? -7.116 0.091 -15.720 1.00 90.75 83 ALA A C 1
ATOM 614 O O . ALA A 1 83 ? -6.722 0.922 -16.553 1.00 90.75 83 ALA A O 1
ATOM 615 N N . GLY A 1 84 ? -7.580 -1.110 -16.072 1.00 90.88 84 GLY A N 1
ATOM 616 C CA . GLY A 1 84 ? -7.505 -1.647 -17.434 1.00 90.88 84 GLY A CA 1
ATOM 617 C C . GLY A 1 84 ? -6.131 -2.260 -17.755 1.00 90.88 84 GLY A C 1
ATOM 618 O O . GLY A 1 84 ? -5.343 -2.452 -16.836 1.00 90.88 84 GLY A O 1
ATOM 619 N N . PRO A 1 85 ? -5.841 -2.573 -19.035 1.00 92.81 85 PRO A N 1
ATOM 620 C CA . PRO A 1 85 ? -4.629 -3.300 -19.441 1.00 92.81 85 PRO A CA 1
ATOM 621 C C . PRO A 1 85 ? -3.331 -2.556 -19.094 1.00 92.81 85 PRO A C 1
ATOM 623 O O . PRO A 1 85 ? -3.348 -1.430 -18.607 1.00 92.81 85 PRO A O 1
ATOM 626 N N . GLU A 1 86 ? -2.170 -3.129 -19.389 1.00 93.00 86 GLU A N 1
ATOM 627 C CA . GLU A 1 86 ? -0.902 -2.412 -19.201 1.00 93.00 86 GLU A CA 1
ATOM 628 C C . GLU A 1 86 ? -0.718 -1.323 -20.273 1.00 93.00 86 GLU A C 1
ATOM 630 O O . GLU A 1 86 ? -1.349 -1.340 -21.333 1.00 93.00 86 GLU A O 1
ATOM 635 N N . ARG A 1 87 ? 0.090 -0.294 -20.002 1.00 95.62 87 ARG A N 1
ATOM 636 C CA . ARG A 1 87 ? 0.537 0.664 -21.028 1.00 95.62 87 ARG A CA 1
ATOM 637 C C . ARG A 1 87 ? 2.054 0.629 -21.086 1.00 95.62 87 ARG A C 1
ATOM 639 O O . ARG A 1 87 ? 2.703 1.161 -20.188 1.00 95.62 87 ARG A O 1
ATOM 646 N N . ALA A 1 88 ? 2.588 0.075 -22.169 1.00 94.06 88 ALA A N 1
ATOM 647 C CA . ALA A 1 88 ? 4.003 0.157 -22.501 1.00 94.06 88 ALA A CA 1
ATOM 648 C C . ALA A 1 88 ? 4.483 1.620 -22.541 1.00 94.06 88 ALA A C 1
ATOM 650 O O . ALA A 1 88 ? 3.760 2.522 -22.981 1.00 94.06 88 ALA A O 1
ATOM 651 N N . GLY A 1 89 ? 5.714 1.863 -22.090 1.00 93.12 89 GLY A N 1
ATOM 652 C CA . GLY A 1 89 ? 6.333 3.181 -22.187 1.00 93.12 89 GLY A CA 1
ATOM 653 C C . GLY A 1 89 ? 7.510 3.388 -21.241 1.00 93.12 89 GLY A C 1
ATOM 654 O O . GLY A 1 89 ? 7.426 3.104 -20.051 1.00 93.12 89 GLY A O 1
ATOM 655 N N . ILE A 1 90 ? 8.573 3.977 -21.777 1.00 93.00 90 ILE A N 1
ATOM 656 C CA . ILE A 1 90 ? 9.799 4.329 -21.053 1.00 93.00 90 ILE A CA 1
ATOM 657 C C . ILE A 1 90 ? 9.729 5.745 -20.457 1.00 93.00 90 ILE A C 1
ATOM 659 O O . ILE A 1 90 ? 8.773 6.499 -20.676 1.00 93.00 90 ILE A O 1
ATOM 663 N N . GLY A 1 91 ? 10.737 6.127 -19.676 1.00 92.56 91 GLY A N 1
ATOM 664 C CA . GLY A 1 91 ? 10.863 7.460 -19.089 1.00 92.56 91 GLY A CA 1
ATOM 665 C C . GLY A 1 91 ? 9.800 7.763 -18.029 1.00 92.56 91 GLY A C 1
ATOM 666 O O . GLY A 1 91 ? 9.541 8.927 -17.739 1.00 92.56 91 GLY A O 1
ATOM 667 N N . GLY A 1 92 ? 9.153 6.739 -17.462 1.00 91.88 92 GLY A N 1
ATOM 668 C CA . GLY A 1 92 ? 8.018 6.892 -16.543 1.00 91.88 92 GLY A CA 1
ATOM 669 C C . GLY A 1 92 ? 6.673 7.151 -17.235 1.00 91.88 92 GLY A C 1
ATOM 670 O O . GLY A 1 92 ? 5.689 7.476 -16.567 1.00 91.88 92 GLY A O 1
ATOM 671 N N . ARG A 1 93 ? 6.588 6.992 -18.564 1.00 94.50 93 ARG A N 1
ATOM 672 C CA . ARG A 1 93 ? 5.317 7.054 -19.313 1.00 94.50 93 ARG A CA 1
ATOM 673 C C . ARG A 1 93 ? 4.521 5.744 -19.242 1.00 94.50 93 ARG A C 1
ATOM 675 O O . ARG A 1 93 ? 3.304 5.776 -19.413 1.00 94.50 93 ARG A O 1
ATOM 682 N N . GLY A 1 94 ? 5.186 4.628 -18.939 1.00 95.88 94 GLY A N 1
ATOM 683 C CA . GLY A 1 94 ? 4.567 3.318 -18.743 1.00 95.88 94 GLY A CA 1
ATOM 684 C C . GLY A 1 94 ? 3.651 3.244 -17.522 1.00 95.88 94 GLY A C 1
ATOM 685 O O . GLY A 1 94 ? 3.823 4.006 -16.561 1.00 95.88 94 GLY A O 1
ATOM 686 N N . ARG A 1 95 ? 2.660 2.350 -17.562 1.00 96.88 95 ARG A N 1
ATOM 687 C CA . ARG A 1 95 ? 1.703 2.101 -16.472 1.00 96.88 95 ARG A CA 1
ATOM 688 C C . ARG A 1 95 ? 1.404 0.609 -16.341 1.00 96.88 95 ARG A C 1
ATOM 690 O O . ARG A 1 95 ? 0.931 0.021 -17.314 1.00 96.88 95 ARG A O 1
ATOM 697 N N . ILE A 1 96 ? 1.593 0.057 -15.144 1.00 96.56 96 ILE A N 1
ATOM 698 C CA . ILE A 1 96 ? 1.165 -1.312 -14.815 1.00 96.56 96 ILE A CA 1
ATOM 699 C C . ILE A 1 96 ? -0.345 -1.381 -14.569 1.00 96.56 96 ILE A C 1
ATOM 701 O O . ILE A 1 96 ? -0.950 -0.411 -14.092 1.00 96.56 96 ILE A O 1
ATOM 705 N N . SER A 1 97 ? -0.938 -2.531 -14.886 1.00 95.50 97 SER A N 1
ATOM 706 C CA . SER A 1 97 ? -2.340 -2.845 -14.585 1.00 95.50 97 SER A CA 1
ATOM 707 C C . SER A 1 97 ? -2.477 -3.223 -13.111 1.00 95.50 97 SER A C 1
ATOM 709 O O . SER A 1 97 ? -2.152 -4.345 -12.724 1.00 95.50 97 SER A O 1
ATOM 711 N N . PHE A 1 98 ? -2.976 -2.310 -12.275 1.00 95.62 98 PHE A N 1
ATOM 712 C CA . PHE A 1 98 ? -3.202 -2.598 -10.859 1.00 95.62 98 PHE A CA 1
ATOM 713 C C . PHE A 1 98 ? -4.411 -1.840 -10.307 1.00 95.62 98 PHE A C 1
ATOM 715 O O . PHE A 1 98 ? -4.528 -0.623 -10.473 1.00 95.62 98 PHE A O 1
ATOM 722 N N . VAL A 1 99 ? -5.283 -2.566 -9.606 1.00 94.50 99 VAL A N 1
ATOM 723 C CA . VAL A 1 99 ? -6.409 -2.017 -8.843 1.00 94.50 99 VAL A CA 1
ATOM 724 C C . VAL A 1 99 ? -6.098 -2.226 -7.359 1.00 94.50 99 VAL A C 1
ATOM 726 O O . VAL A 1 99 ? -5.897 -3.371 -6.959 1.00 94.50 99 VAL A O 1
ATOM 729 N N . PRO A 1 100 ? -6.019 -1.159 -6.545 1.00 94.12 100 PRO A N 1
ATOM 730 C CA . PRO A 1 100 ? -5.670 -1.281 -5.136 1.00 94.12 100 PRO A CA 1
ATOM 731 C C . PRO A 1 100 ? -6.776 -1.932 -4.307 1.00 94.12 100 PRO A C 1
ATOM 733 O O . PRO A 1 100 ? -7.959 -1.855 -4.651 1.00 94.12 100 PRO A O 1
ATOM 736 N N . SER A 1 101 ? -6.387 -2.513 -3.170 1.00 93.81 101 SER A N 1
ATOM 737 C CA . SER A 1 101 ? -7.336 -2.984 -2.160 1.00 93.81 101 SER A CA 1
ATOM 738 C C . SER A 1 101 ? -8.228 -1.833 -1.658 1.00 93.81 101 SER A C 1
ATOM 740 O O . SER A 1 101 ? -7.856 -0.658 -1.708 1.00 93.81 101 SER A O 1
ATOM 742 N N . SER A 1 102 ? -9.429 -2.143 -1.164 1.00 92.31 102 SER A N 1
ATOM 743 C CA . SER A 1 102 ? -10.422 -1.124 -0.794 1.00 92.31 102 SER A CA 1
ATOM 744 C C . SER A 1 102 ? -9.889 -0.104 0.228 1.00 92.31 102 SER A C 1
ATOM 746 O O . SER A 1 102 ? -9.375 -0.454 1.288 1.00 92.31 102 SER A O 1
ATOM 748 N N . GLY A 1 103 ? -10.008 1.185 -0.107 1.00 91.69 103 GLY A N 1
ATOM 749 C CA . GLY A 1 103 ? -9.521 2.297 0.721 1.00 91.69 103 GLY A CA 1
ATOM 750 C C . GLY A 1 103 ? -8.014 2.583 0.626 1.00 91.69 103 GLY A C 1
ATOM 751 O O . GLY A 1 103 ? -7.567 3.591 1.174 1.00 91.69 103 GLY A O 1
ATOM 752 N N . ASN A 1 104 ? -7.231 1.759 -0.079 1.00 95.06 104 ASN A N 1
ATOM 753 C CA . ASN A 1 104 ? -5.801 1.990 -0.278 1.00 95.06 104 ASN A CA 1
ATOM 754 C C . ASN A 1 104 ? -5.559 2.959 -1.450 1.00 95.06 104 ASN A C 1
ATOM 756 O O . ASN A 1 104 ? -5.926 2.694 -2.594 1.00 95.06 104 ASN A O 1
ATOM 760 N N . THR A 1 105 ? -4.872 4.069 -1.181 1.00 94.75 105 THR A N 1
ATOM 761 C CA . THR A 1 105 ? -4.386 5.011 -2.199 1.00 94.75 105 THR A CA 1
ATOM 762 C C . THR A 1 105 ? -2.915 4.743 -2.474 1.00 94.75 105 THR A C 1
ATOM 764 O O . THR A 1 105 ? -2.103 4.744 -1.547 1.00 94.75 105 THR A O 1
ATOM 767 N N . ILE A 1 106 ? -2.557 4.547 -3.745 1.00 95.44 106 ILE A N 1
ATOM 768 C CA . ILE A 1 106 ? -1.203 4.157 -4.152 1.00 95.44 106 ILE A CA 1
ATOM 769 C C . ILE A 1 106 ? -0.543 5.245 -4.988 1.00 95.44 106 ILE A C 1
ATOM 771 O O . ILE A 1 106 ? -1.031 5.619 -6.052 1.00 95.44 106 ILE A O 1
ATOM 775 N N . THR A 1 107 ? 0.633 5.674 -4.538 1.00 95.81 107 THR A N 1
ATOM 776 C CA . THR A 1 107 ? 1.529 6.559 -5.282 1.00 95.81 107 THR A CA 1
ATOM 777 C C . THR A 1 107 ? 2.757 5.767 -5.703 1.00 95.81 107 THR A C 1
ATOM 779 O O . THR A 1 107 ? 3.657 5.516 -4.901 1.00 95.81 107 THR A O 1
ATOM 782 N N . LEU A 1 108 ? 2.793 5.379 -6.974 1.00 96.81 108 LEU A N 1
ATOM 783 C CA . LEU A 1 108 ? 3.945 4.762 -7.624 1.00 96.81 108 LEU A CA 1
ATOM 784 C C . LEU A 1 108 ? 4.677 5.823 -8.456 1.00 96.81 108 LEU A C 1
ATOM 786 O O . LEU A 1 108 ? 4.042 6.588 -9.178 1.00 96.81 108 LEU A O 1
ATOM 790 N N . SER A 1 109 ? 6.007 5.868 -8.369 1.00 95.31 109 SER A N 1
ATOM 791 C CA . SER A 1 109 ? 6.834 6.749 -9.199 1.00 95.31 109 SER A CA 1
ATOM 792 C C . SER A 1 109 ? 8.132 6.063 -9.610 1.00 95.31 109 SER A C 1
ATOM 794 O O . SER A 1 109 ? 8.857 5.544 -8.756 1.00 95.31 109 SER A O 1
ATOM 796 N N . ARG A 1 110 ? 8.454 6.128 -10.904 1.00 96.94 110 ARG A N 1
ATOM 797 C CA . ARG A 1 110 ? 9.777 5.776 -11.428 1.00 96.94 110 ARG A CA 1
ATOM 798 C C . ARG A 1 110 ? 10.813 6.780 -10.922 1.00 96.94 110 ARG A C 1
ATOM 800 O O . ARG A 1 110 ? 10.515 7.971 -10.813 1.00 96.94 110 ARG A O 1
ATOM 807 N N . ARG A 1 111 ? 12.022 6.319 -10.617 1.00 97.19 111 ARG A N 1
ATOM 808 C CA . ARG A 1 111 ? 13.132 7.128 -10.098 1.00 97.19 111 ARG A CA 1
ATOM 809 C C . ARG A 1 111 ? 14.386 6.866 -10.927 1.00 97.19 111 ARG A C 1
ATOM 811 O O . ARG A 1 111 ? 14.590 5.757 -11.409 1.00 97.19 111 ARG A O 1
ATOM 818 N N . VAL A 1 112 ? 15.215 7.893 -11.096 1.00 95.81 112 VAL A N 1
ATOM 819 C CA . VAL A 1 112 ? 16.535 7.774 -11.729 1.00 95.81 112 VAL A CA 1
ATOM 820 C C . VAL A 1 112 ? 17.525 8.644 -10.971 1.00 95.81 112 VAL A C 1
ATOM 822 O O . VAL A 1 112 ? 17.211 9.789 -10.641 1.00 95.81 112 VAL A O 1
ATOM 825 N N . ARG A 1 113 ? 18.724 8.121 -10.712 1.00 96.12 113 ARG A N 1
ATOM 826 C CA . ARG A 1 113 ? 19.838 8.862 -10.110 1.00 96.12 113 ARG A CA 1
ATOM 827 C C . ARG A 1 113 ? 21.152 8.307 -10.643 1.00 96.12 113 ARG A C 1
ATOM 829 O O . ARG A 1 113 ? 21.397 7.117 -10.529 1.00 96.12 113 ARG A O 1
ATOM 836 N N . ARG A 1 114 ? 21.998 9.169 -11.222 1.00 94.44 114 ARG A N 1
ATOM 837 C CA . ARG A 1 114 ? 23.333 8.797 -11.747 1.00 94.44 114 ARG A CA 1
ATOM 838 C C . ARG A 1 114 ? 23.316 7.554 -12.663 1.00 94.44 114 ARG A C 1
ATOM 840 O O . ARG A 1 114 ? 24.173 6.691 -12.553 1.00 94.44 114 ARG A O 1
ATOM 847 N N . GLY A 1 115 ? 22.311 7.446 -13.535 1.00 91.56 115 GLY A N 1
ATOM 848 C CA . GLY A 1 115 ? 22.131 6.298 -14.435 1.00 91.56 115 GLY A CA 1
ATOM 849 C C . GLY A 1 115 ? 21.446 5.075 -13.812 1.00 91.56 115 GLY A C 1
ATOM 850 O O . GLY A 1 115 ? 20.879 4.282 -14.554 1.00 91.56 115 GLY A O 1
ATOM 851 N N . VAL A 1 116 ? 21.395 4.951 -12.480 1.00 93.94 116 VAL A N 1
ATOM 852 C CA . VAL A 1 116 ? 20.612 3.905 -11.804 1.00 93.94 116 VAL A CA 1
ATOM 853 C C . VAL A 1 116 ? 19.128 4.209 -11.971 1.00 93.94 116 VAL A C 1
ATOM 855 O O . VAL A 1 116 ? 18.659 5.287 -11.589 1.00 93.94 116 VAL A O 1
ATOM 858 N N . VAL A 1 117 ? 18.398 3.257 -12.545 1.00 95.06 117 VAL A N 1
ATOM 859 C CA . VAL A 1 117 ? 16.950 3.305 -12.762 1.00 95.06 117 VAL A CA 1
ATOM 860 C C . VAL A 1 117 ? 16.266 2.423 -11.723 1.00 95.06 117 VAL A C 1
ATOM 862 O O . VAL A 1 117 ? 16.734 1.331 -11.422 1.00 95.06 117 VAL A O 1
ATOM 865 N N . GLY A 1 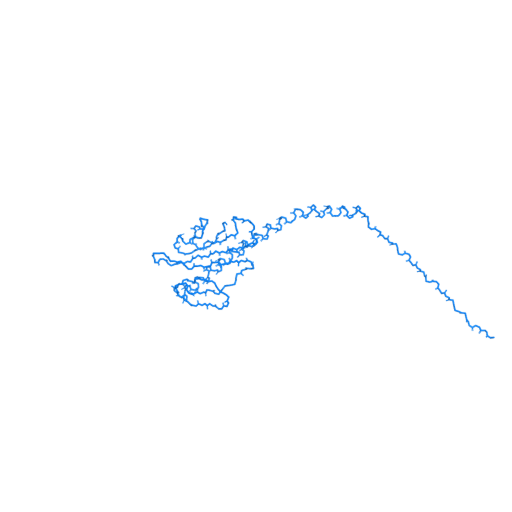118 ? 15.164 2.907 -11.161 1.00 96.19 118 GLY A N 1
ATOM 866 C CA . GLY A 1 118 ? 14.424 2.209 -10.119 1.00 96.19 118 GLY A CA 1
ATOM 867 C C . GLY A 1 118 ? 13.022 2.773 -9.945 1.00 96.19 118 GLY A C 1
ATOM 868 O O . GLY A 1 118 ? 12.523 3.552 -10.767 1.00 96.19 118 GLY A O 1
ATOM 869 N N . TRP A 1 119 ? 12.376 2.417 -8.844 1.00 96.75 119 TRP A N 1
ATOM 870 C CA . TRP A 1 119 ? 11.030 2.879 -8.524 1.00 96.75 119 TRP A CA 1
ATOM 871 C C . TRP A 1 119 ? 10.837 3.010 -7.014 1.00 96.75 119 TRP A C 1
ATOM 873 O O . TRP A 1 119 ? 11.545 2.401 -6.217 1.00 96.75 119 TRP A O 1
ATOM 883 N N . ARG A 1 120 ? 9.853 3.819 -6.610 1.00 96.88 120 ARG A N 1
ATOM 884 C CA . ARG A 1 120 ? 9.299 3.783 -5.251 1.00 96.88 120 ARG A CA 1
ATOM 885 C C . ARG A 1 120 ? 7.781 3.730 -5.319 1.00 96.88 120 ARG A C 1
ATOM 887 O O . ARG A 1 120 ? 7.180 4.461 -6.113 1.00 96.88 120 ARG A O 1
ATOM 894 N N . ALA A 1 121 ? 7.181 2.936 -4.444 1.00 97.38 121 ALA A N 1
ATOM 895 C CA . ALA A 1 121 ? 5.745 2.900 -4.222 1.00 97.38 121 ALA A CA 1
ATOM 896 C C . ALA A 1 121 ? 5.438 3.221 -2.757 1.00 97.38 121 ALA A C 1
ATOM 898 O O . ALA A 1 121 ? 6.138 2.775 -1.847 1.00 97.38 121 ALA A O 1
ATOM 899 N N . THR A 1 122 ? 4.375 3.986 -2.529 1.00 97.12 122 THR A N 1
ATOM 900 C CA . THR A 1 122 ? 3.796 4.205 -1.201 1.00 97.12 122 THR A CA 1
ATOM 901 C C . THR A 1 122 ? 2.300 3.963 -1.247 1.00 97.12 122 THR A C 1
ATOM 903 O O . THR A 1 122 ? 1.629 4.489 -2.136 1.00 97.12 122 THR A O 1
ATOM 906 N N . VAL A 1 123 ? 1.785 3.224 -0.273 1.00 97.38 123 VAL A N 1
ATOM 907 C CA . VAL A 1 123 ? 0.358 2.983 -0.059 1.00 97.38 123 VAL A CA 1
ATOM 908 C C . VAL A 1 123 ? -0.063 3.703 1.213 1.00 97.38 123 VAL A C 1
ATOM 910 O O . VAL A 1 123 ? 0.623 3.606 2.228 1.00 97.38 123 VAL A O 1
ATOM 913 N N . ARG A 1 124 ? -1.188 4.413 1.172 1.00 96.25 124 ARG A N 1
ATOM 914 C CA . ARG A 1 124 ? -1.807 5.060 2.333 1.00 96.25 124 ARG A CA 1
ATOM 915 C C . ARG A 1 124 ? -3.263 4.631 2.443 1.00 96.25 124 ARG A C 1
ATOM 917 O O . ARG A 1 124 ? -3.958 4.642 1.432 1.00 96.25 124 ARG A O 1
ATOM 924 N N . ASN A 1 125 ? -3.739 4.334 3.650 1.00 96.12 125 ASN A N 1
ATOM 925 C CA . ASN A 1 125 ? -5.163 4.108 3.900 1.00 96.12 125 ASN A CA 1
ATOM 926 C C . ASN A 1 125 ? -5.659 5.063 5.006 1.00 96.12 125 ASN A C 1
ATOM 928 O O . ASN A 1 125 ? -5.132 5.022 6.118 1.00 96.12 125 ASN A O 1
ATOM 932 N N . PRO A 1 126 ? -6.660 5.928 4.743 1.00 92.50 126 PRO A N 1
ATOM 933 C CA . PRO A 1 126 ? -7.144 6.909 5.717 1.00 92.50 126 PRO A CA 1
ATOM 934 C C . PRO A 1 126 ? -7.917 6.292 6.896 1.00 92.50 126 PRO A C 1
ATOM 936 O O . PRO A 1 126 ? -8.213 7.003 7.851 1.00 92.50 126 PRO A O 1
ATOM 939 N N . GLN A 1 127 ? -8.256 5.000 6.841 1.00 92.00 127 GLN A N 1
ATOM 940 C CA . GLN A 1 127 ? -8.935 4.272 7.917 1.00 92.00 127 GLN A CA 1
ATOM 941 C C . GLN A 1 127 ? -7.965 3.756 8.996 1.00 92.00 127 GLN A C 1
ATOM 943 O O . GLN A 1 127 ? -8.423 3.301 10.042 1.00 92.00 127 GLN A O 1
ATOM 948 N N . VAL A 1 128 ? -6.646 3.817 8.765 1.00 93.25 128 VAL A N 1
ATOM 949 C CA . VAL A 1 128 ? -5.630 3.534 9.789 1.00 93.25 128 VAL A CA 1
ATOM 950 C C . VAL A 1 128 ? -5.377 4.814 10.582 1.00 93.25 128 VAL A C 1
ATOM 952 O O . VAL A 1 128 ? -4.782 5.766 10.081 1.00 93.25 128 VAL A O 1
ATOM 955 N N . THR A 1 129 ? -5.827 4.847 11.835 1.00 90.25 129 THR A N 1
ATOM 956 C CA . THR A 1 129 ? -5.654 6.000 12.735 1.00 90.25 129 THR A CA 1
ATOM 957 C C . THR A 1 129 ? -4.266 6.027 13.381 1.00 90.25 129 THR A C 1
ATOM 959 O O . THR A 1 129 ? -3.748 7.089 13.738 1.00 90.25 129 THR A O 1
ATOM 962 N N . THR A 1 130 ? -3.617 4.862 13.473 1.00 91.06 130 THR A N 1
ATOM 963 C CA . THR A 1 130 ? -2.248 4.699 13.970 1.00 91.06 130 THR A CA 1
ATOM 964 C C . THR A 1 130 ? -1.217 5.338 13.018 1.00 91.06 130 THR A C 1
ATOM 966 O O . THR A 1 130 ? -0.714 4.682 12.108 1.00 91.06 130 THR A O 1
ATOM 969 N N . ARG A 1 131 ? -0.821 6.596 13.277 1.00 89.06 131 ARG A N 1
ATOM 970 C CA . ARG A 1 131 ? 0.183 7.382 12.507 1.00 89.06 131 ARG A CA 1
ATOM 971 C C . ARG A 1 131 ? 1.581 6.765 12.333 1.00 89.06 131 ARG A C 1
ATOM 973 O O . ARG A 1 131 ? 2.405 7.343 11.643 1.00 89.06 131 ARG A O 1
ATOM 980 N N . SER A 1 132 ? 1.892 5.660 13.007 1.00 90.50 132 SER A N 1
ATOM 981 C CA . SER A 1 132 ? 3.151 4.924 12.815 1.00 90.50 132 SER A CA 1
ATOM 982 C C . SER A 1 132 ? 3.033 3.774 11.806 1.00 90.50 132 SER A C 1
ATOM 984 O O . SER A 1 132 ? 3.962 2.967 11.688 1.00 90.50 132 SER A O 1
ATOM 986 N N . ARG A 1 133 ? 1.858 3.650 11.166 1.00 92.06 133 ARG A N 1
ATOM 987 C CA . ARG A 1 133 ? 1.485 2.619 10.190 1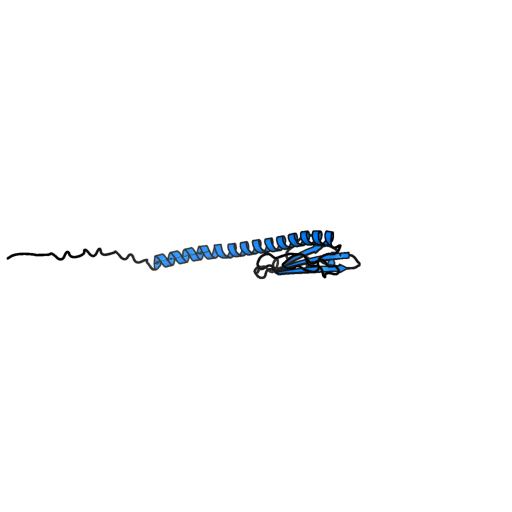.00 92.06 133 ARG A CA 1
ATOM 988 C C . ARG A 1 133 ? 0.499 3.110 9.112 1.00 92.06 133 ARG A C 1
ATOM 990 O O . ARG A 1 133 ? 0.054 2.279 8.325 1.00 92.06 133 ARG A O 1
ATOM 997 N N . ASP A 1 134 ? 0.116 4.394 9.069 1.00 94.25 134 ASP A N 1
ATOM 998 C CA . ASP A 1 134 ? -0.898 4.879 8.108 1.00 94.25 134 ASP A CA 1
ATOM 999 C C . ASP A 1 134 ? -0.365 4.963 6.671 1.00 94.25 134 ASP A C 1
ATOM 1001 O O . ASP A 1 134 ? -1.145 4.956 5.715 1.00 94.25 134 ASP A O 1
ATOM 1005 N N . VAL A 1 135 ? 0.964 4.968 6.514 1.00 95.81 135 VAL A N 1
ATOM 1006 C CA . VAL A 1 135 ? 1.654 4.848 5.230 1.00 95.81 135 VAL A CA 1
ATOM 1007 C C . VAL A 1 135 ? 2.601 3.648 5.247 1.00 95.81 135 VAL A C 1
ATOM 1009 O O . VAL A 1 135 ? 3.393 3.464 6.170 1.00 95.81 135 VAL A O 1
ATOM 1012 N N . CYS A 1 136 ? 2.554 2.850 4.184 1.00 96.94 136 CYS A N 1
ATOM 1013 C CA . CYS A 1 136 ? 3.522 1.801 3.886 1.00 96.94 136 CYS A CA 1
ATOM 1014 C C . CYS A 1 136 ? 4.280 2.145 2.606 1.00 96.94 136 CYS A C 1
ATOM 1016 O O . CYS A 1 136 ? 3.724 2.764 1.699 1.00 96.94 136 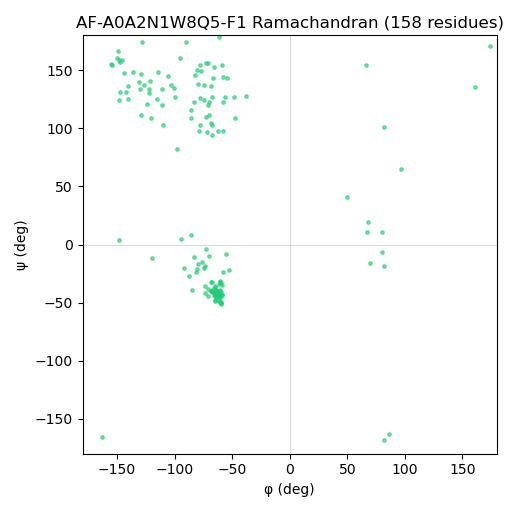CYS A O 1
ATOM 1018 N N . GLY A 1 137 ? 5.541 1.734 2.495 1.00 97.19 137 GLY A N 1
ATOM 1019 C CA . GLY A 1 137 ? 6.337 1.969 1.296 1.00 97.19 137 GLY A CA 1
ATOM 1020 C C . GLY A 1 137 ? 7.348 0.871 1.003 1.00 97.19 137 GLY A C 1
ATOM 1021 O O . GLY A 1 137 ? 7.761 0.137 1.896 1.00 97.19 137 GLY A O 1
ATOM 1022 N N . SER A 1 138 ? 7.731 0.785 -0.269 1.00 96.94 138 SER A N 1
ATOM 1023 C CA . SER A 1 138 ? 8.821 -0.048 -0.782 1.00 96.94 138 SER A CA 1
ATOM 1024 C C . SER A 1 138 ? 9.504 0.674 -1.949 1.00 96.94 138 SER A C 1
ATOM 1026 O O . SER A 1 138 ? 8.924 1.585 -2.555 1.00 96.94 138 SER A O 1
ATOM 1028 N N . PHE A 1 139 ? 10.742 0.301 -2.250 1.00 97.19 139 PHE A N 1
ATOM 1029 C CA . PHE A 1 139 ? 11.522 0.847 -3.359 1.00 97.19 139 PHE A CA 1
ATOM 1030 C C . PHE A 1 139 ? 12.484 -0.204 -3.920 1.00 97.19 139 PHE A C 1
ATOM 1032 O O . PHE A 1 139 ? 12.730 -1.231 -3.286 1.00 97.19 139 PHE A O 1
ATOM 1039 N N . MET A 1 140 ? 13.031 0.082 -5.096 1.00 96.56 140 MET A N 1
ATOM 1040 C CA . MET A 1 140 ? 14.092 -0.692 -5.737 1.00 96.56 140 MET A CA 1
ATOM 1041 C C . MET A 1 140 ? 15.040 0.247 -6.488 1.00 96.56 140 MET A C 1
ATOM 1043 O O . MET A 1 140 ? 14.594 1.274 -7.015 1.00 96.56 140 MET A O 1
ATOM 1047 N N . GLY A 1 141 ? 16.323 -0.104 -6.549 1.00 94.75 141 GLY A N 1
ATOM 1048 C CA . GLY A 1 141 ? 17.409 0.753 -7.009 1.00 94.75 141 GLY A CA 1
ATOM 1049 C C . GLY A 1 141 ? 17.956 1.629 -5.878 1.00 94.75 141 GLY A C 1
ATOM 1050 O O . GLY A 1 141 ? 17.700 1.381 -4.706 1.00 94.75 141 GLY A O 1
ATOM 1051 N N . ASP A 1 142 ? 18.690 2.685 -6.243 1.00 94.38 142 ASP A N 1
ATOM 1052 C CA . ASP A 1 142 ? 19.442 3.562 -5.326 1.00 94.38 142 ASP A CA 1
ATOM 1053 C C . ASP A 1 142 ? 18.726 3.845 -3.974 1.00 94.38 142 ASP A C 1
ATOM 1055 O O . ASP A 1 142 ? 17.586 4.326 -3.976 1.00 94.38 142 ASP A O 1
ATOM 1059 N N . PRO A 1 143 ? 19.389 3.641 -2.812 1.00 93.81 143 PRO A N 1
ATOM 1060 C CA . PRO A 1 143 ? 18.801 3.836 -1.479 1.00 93.81 143 PRO A CA 1
ATOM 1061 C C . PRO A 1 143 ? 18.135 5.196 -1.222 1.00 93.81 143 PRO A C 1
ATOM 1063 O O . PRO A 1 143 ? 17.264 5.308 -0.361 1.00 93.81 143 PRO A O 1
ATOM 1066 N N . SER A 1 144 ? 18.479 6.248 -1.972 1.00 93.69 144 SER A N 1
ATOM 1067 C CA . SER A 1 144 ? 17.796 7.547 -1.884 1.00 93.69 144 SER A CA 1
ATOM 1068 C C . SER A 1 144 ? 16.387 7.568 -2.498 1.00 93.69 144 SER A C 1
ATOM 1070 O O . SER A 1 144 ? 15.682 8.577 -2.404 1.00 93.69 144 SER A O 1
ATOM 1072 N N . PHE A 1 145 ? 15.948 6.470 -3.118 1.00 95.56 145 PHE A N 1
ATOM 1073 C CA . PHE A 1 145 ? 14.572 6.273 -3.570 1.00 95.56 145 PHE A CA 1
ATOM 1074 C C . PHE A 1 145 ? 13.632 5.854 -2.430 1.00 95.56 145 PHE A C 1
ATOM 1076 O O . PHE A 1 145 ? 12.414 6.026 -2.573 1.00 95.56 145 PHE A O 1
ATOM 1083 N N . ALA A 1 146 ? 14.180 5.393 -1.298 1.00 95.44 146 ALA A N 1
ATOM 1084 C CA . ALA A 1 146 ? 13.437 5.041 -0.095 1.00 95.44 146 ALA A CA 1
ATOM 1085 C C . ALA A 1 146 ? 12.432 6.144 0.303 1.00 95.44 146 ALA A C 1
ATOM 1087 O O . ALA A 1 146 ? 12.799 7.317 0.433 1.00 95.44 146 ALA A O 1
ATOM 1088 N N . PRO A 1 147 ? 11.141 5.816 0.505 1.00 94.25 147 PRO A N 1
ATOM 1089 C CA . PRO A 1 147 ? 10.133 6.819 0.837 1.00 94.25 147 PRO A CA 1
ATOM 1090 C C . PRO A 1 147 ? 10.220 7.323 2.288 1.00 94.25 147 PRO A C 1
ATOM 1092 O O . PRO A 1 147 ? 9.705 8.402 2.578 1.00 94.25 147 PRO A O 1
ATOM 1095 N N . ASN A 1 148 ? 10.863 6.571 3.189 1.00 94.94 148 ASN A N 1
ATOM 1096 C CA . ASN A 1 148 ? 11.047 6.910 4.601 1.00 94.94 148 ASN A CA 1
ATOM 1097 C C . ASN A 1 148 ? 12.290 6.194 5.164 1.00 94.94 148 ASN A C 1
ATOM 1099 O O . ASN A 1 148 ? 12.642 5.121 4.687 1.00 94.94 148 ASN A O 1
ATOM 1103 N N . ARG A 1 149 ? 12.900 6.736 6.229 1.00 91.88 149 ARG A N 1
ATOM 1104 C CA . ARG A 1 149 ? 14.041 6.126 6.942 1.00 91.88 149 ARG A CA 1
ATOM 1105 C C . ARG A 1 149 ? 13.770 4.721 7.502 1.00 91.88 149 ARG A C 1
ATOM 1107 O O . ARG A 1 149 ? 14.725 3.985 7.701 1.00 91.88 149 ARG A O 1
ATOM 1114 N N . LYS A 1 150 ? 12.510 4.338 7.759 1.00 90.81 150 LYS A N 1
ATOM 1115 C CA . LYS A 1 150 ? 12.150 2.962 8.168 1.00 90.81 150 LYS A CA 1
ATOM 1116 C C . LYS A 1 150 ? 12.166 1.950 7.010 1.00 90.81 150 LYS A C 1
ATOM 1118 O O . LYS A 1 150 ? 12.131 0.753 7.265 1.00 90.81 150 LYS A O 1
ATOM 1123 N N . VAL A 1 151 ? 12.190 2.409 5.756 1.00 93.56 151 VAL A N 1
ATOM 1124 C CA . VAL A 1 151 ? 12.266 1.552 4.563 1.00 93.56 151 VAL A CA 1
ATOM 1125 C C . VAL A 1 151 ? 13.728 1.516 4.116 1.00 93.56 151 VAL A C 1
ATOM 1127 O O . VAL A 1 151 ? 14.146 2.303 3.274 1.00 93.56 151 VAL A O 1
ATOM 1130 N N . THR A 1 152 ? 14.530 0.661 4.750 1.00 90.44 152 THR A N 1
ATOM 1131 C CA . THR A 1 152 ? 15.995 0.620 4.569 1.00 90.44 152 THR A CA 1
ATOM 1132 C C . THR A 1 152 ? 16.471 -0.342 3.486 1.00 90.44 152 THR A C 1
ATOM 1134 O O . THR A 1 152 ? 17.601 -0.218 3.026 1.00 90.44 152 THR A O 1
ATOM 1137 N N . THR A 1 153 ? 15.639 -1.312 3.110 1.00 91.81 153 THR A N 1
ATOM 1138 C CA . THR A 1 153 ? 16.035 -2.456 2.283 1.00 91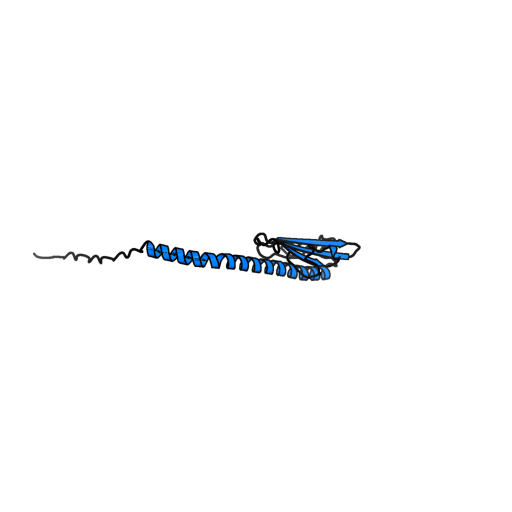.81 153 THR A CA 1
ATOM 1139 C C . THR A 1 153 ? 15.185 -2.500 1.021 1.00 91.81 153 THR A C 1
ATOM 1141 O O . THR A 1 153 ? 13.958 -2.425 1.099 1.00 91.81 153 THR A O 1
ATOM 1144 N N . GLU A 1 154 ? 15.834 -2.630 -0.134 1.00 91.62 154 GLU A N 1
ATOM 1145 C CA . GLU A 1 154 ? 15.168 -2.765 -1.431 1.00 91.62 154 GLU A CA 1
ATOM 1146 C C . GLU A 1 154 ? 14.234 -3.984 -1.464 1.00 91.62 154 GLU A C 1
ATOM 1148 O O . GLU A 1 154 ? 14.496 -5.010 -0.836 1.00 91.62 154 GLU A O 1
ATOM 1153 N N . GLY A 1 155 ? 13.098 -3.856 -2.153 1.00 88.88 155 GLY A N 1
ATOM 1154 C CA . GLY A 1 155 ? 12.060 -4.890 -2.242 1.00 88.88 155 GLY A CA 1
ATOM 1155 C C . GLY A 1 155 ? 11.273 -5.150 -0.945 1.00 88.88 155 GLY A C 1
ATOM 1156 O O . GLY A 1 155 ? 10.176 -5.711 -0.999 1.00 88.88 155 GLY A O 1
ATOM 1157 N N . VAL A 1 156 ? 11.757 -4.706 0.220 1.00 93.25 156 VAL A N 1
ATOM 1158 C CA . VAL A 1 156 ? 11.080 -4.899 1.509 1.00 93.25 156 VAL A CA 1
ATOM 1159 C C . VAL A 1 156 ? 10.059 -3.787 1.749 1.00 93.25 156 VAL A C 1
ATOM 1161 O O . VAL A 1 156 ? 10.394 -2.618 1.924 1.00 93.25 156 VAL A O 1
ATOM 1164 N N . ALA A 1 157 ? 8.785 -4.169 1.816 1.00 94.25 157 ALA A N 1
ATOM 1165 C CA . ALA A 1 157 ? 7.705 -3.271 2.206 1.00 94.25 157 ALA A CA 1
ATOM 1166 C C . ALA A 1 157 ? 7.673 -3.068 3.731 1.00 94.25 157 ALA A C 1
ATOM 1168 O O . ALA A 1 157 ? 7.554 -4.038 4.482 1.00 94.25 157 ALA A O 1
ATOM 1169 N N . ALA A 1 158 ? 7.710 -1.812 4.184 1.00 94.81 158 A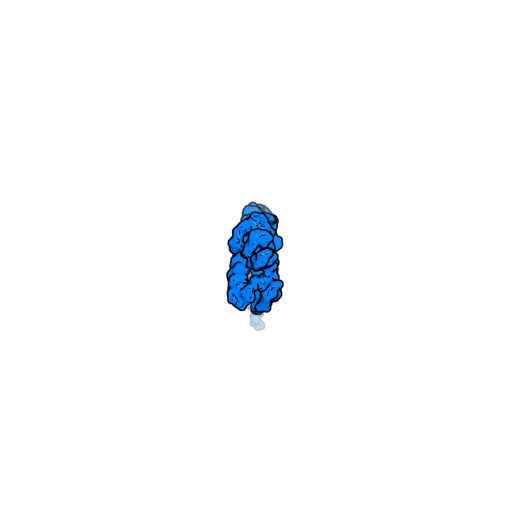LA A N 1
ATOM 1170 C CA . ALA A 1 158 ? 7.586 -1.450 5.596 1.00 94.81 158 ALA A CA 1
ATOM 1171 C C . ALA A 1 158 ? 6.651 -0.246 5.798 1.00 94.81 158 ALA A C 1
ATOM 1173 O O . ALA A 1 158 ? 6.562 0.644 4.950 1.00 94.81 158 ALA A O 1
ATOM 1174 N N . CYS A 1 159 ? 5.954 -0.225 6.936 1.00 95.44 159 CYS A N 1
ATOM 1175 C CA . CYS A 1 159 ? 5.015 0.833 7.316 1.00 95.44 159 CYS A CA 1
ATOM 1176 C C . CYS A 1 159 ? 5.607 1.735 8.395 1.00 95.44 159 CYS A C 1
ATOM 1178 O O . CYS A 1 159 ? 6.388 1.270 9.234 1.00 95.44 159 CYS A O 1
ATOM 1180 N N . TYR A 1 160 ? 5.283 3.027 8.338 1.00 93.94 160 TYR A N 1
ATOM 1181 C CA . TYR A 1 160 ? 5.998 4.055 9.085 1.00 93.94 160 TYR A CA 1
ATOM 1182 C C . TYR A 1 160 ? 5.125 5.149 9.682 1.00 93.94 160 TYR A C 1
ATOM 1184 O O . TYR A 1 160 ? 3.998 5.356 9.200 1.00 93.94 160 TYR A O 1
#

Mean predicted aligned error: 8.9 Å

Radius of gyration: 32.33 Å; Cα contacts (8 Å, |Δi|>4): 260; chains: 1; bounding box: 120×33×59 Å

Solvent-accessible surface area (backbone atoms only — not comparable to full-atom values): 9237 Å² total; per-residue (Å²): 138,84,86,85,89,80,85,83,77,80,78,81,79,74,81,75,81,79,82,76,83,55,73,64,63,53,50,55,50,53,51,53,51,50,58,52,46,69,61,47,52,61,56,52,51,58,50,51,40,53,53,50,51,50,49,46,46,50,49,52,52,53,49,50,57,49,36,54,55,41,25,76,76,58,82,36,44,40,24,26,69,32,78,65,72,68,40,87,42,56,97,38,65,7,24,43,57,50,79,70,60,92,71,46,46,74,53,44,38,43,44,74,57,98,87,46,66,28,33,27,38,36,32,36,31,87,84,39,80,57,75,64,48,25,36,30,27,31,23,38,60,62,78,88,47,36,86,44,89,81,33,80,48,70,76,42,66,36,58,64

Foldseek 3Di:
DDDDDDDDDDPPPPPPDDDDDDPVNVVVVVVVVVVVCVVPVVVVLVVVLVVVLVQQQVLLLVLVVQQVVLCVVAVAGAAEEDDDCWAHDHPNPTYTHDDGDPQKDKHKGWDDDPRKTKIKMKIAGPSNPPQQFRIKIAMATDQVRDPDPVHRDHSDIDGD

pLDDT: mean 90.51, std 10.64, range [46.06, 97.38]

Nearest PDB structures (foldseek):
  5bw0-assembly1_B  TM=4.485E-01  e=1.663E+00  Pseudomonas aeruginosa PAO1
  4z48-assembly2_B  TM=4.925E-01  e=2.967E+00  Desulfovibrio piger ATCC 29098
  5jp2-assembly1_A  TM=5.941E-01  e=3.598E+00  Danio rerio
  5w5y-assembly1_O  TM=5.928E-01  e=4.962E+00  Saccharomyces cerevisiae S288C
  5w66-assembly1_O  TM=5.927E-01  e=4.962E+00  Saccharomyces cerevisiae S288C

Secondary structure (DSSP, 8-state):
--------PPP--------PPPHHHHHHHHHHHHHHHHHHHHHHHHHHHHHHHHHHHHHHHHHHHHHHHHHHHHSS--S-EESSS-B--TTTT-BEE--PPTT-EEEEEEEEETTEEEEEEEEE-TT---TTTSEEEEEESSGGG-SSTT--STT--EE-